Protein AF-A0A5E7YMI1-F1 (afdb_monomer_lite)

Secondary structure (DSSP, 8-state):
-----GGGTTHHHHHHHHHHHHHHHHHHHHHHHHHHHHHHHHHHHHHHHHHHHHHHHHHHHHHHHHHHHHHHHHHH-HHHHHHHHHHHHHHHHHHHHHHHHTT-S----

Sequence (109 aa):
MT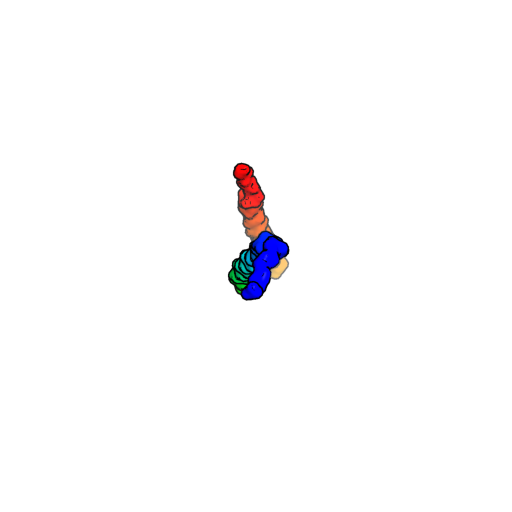GADPEGGVGELFQRLIEDGREVARSEIALQRARVLARVDRYRAAAIFFAVAGALALAALVALLVGLIMTMAPRIGPGWATTVTVGGAILVAGLFALIGRGRLEPREV

Structure (mmCIF, N/CA/C/O backbone):
data_AF-A0A5E7YMI1-F1
#
_entry.id   AF-A0A5E7YMI1-F1
#
loop_
_atom_site.group_PDB
_atom_site.id
_atom_site.type_symbol
_atom_site.label_atom_id
_atom_site.label_alt_id
_atom_site.label_comp_id
_atom_site.label_asym_id
_atom_site.label_entity_id
_atom_site.label_seq_id
_atom_site.pdbx_PDB_ins_code
_atom_site.Cartn_x
_atom_site.Cartn_y
_atom_site.Cartn_z
_atom_site.occupancy
_atom_site.B_iso_or_equiv
_atom_site.auth_seq_id
_atom_site.auth_comp_id
_atom_site.auth_asym_id
_atom_site.auth_atom_id
_atom_site.pdbx_PDB_model_num
ATOM 1 N N . MET A 1 1 ? -40.209 3.647 73.480 1.00 44.00 1 MET A N 1
ATOM 2 C CA . MET A 1 1 ? -38.793 3.265 73.302 1.00 44.00 1 MET A CA 1
ATOM 3 C C . MET A 1 1 ? -38.749 2.538 71.965 1.00 44.00 1 MET A C 1
ATOM 5 O O . MET A 1 1 ? -39.300 1.456 71.894 1.00 44.00 1 MET A O 1
ATOM 9 N N . THR A 1 2 ? -38.383 3.140 70.834 1.00 43.91 2 THR A N 1
ATOM 10 C CA . THR A 1 2 ? -37.317 4.123 70.564 1.00 43.91 2 THR A CA 1
ATOM 11 C C . THR A 1 2 ? -37.678 4.956 69.318 1.00 43.91 2 THR A C 1
ATOM 13 O O . THR A 1 2 ? -38.489 4.516 68.509 1.00 43.91 2 THR A O 1
ATOM 16 N N . GLY A 1 3 ? -37.158 6.185 69.248 1.00 42.78 3 GLY A N 1
ATOM 17 C CA . GLY A 1 3 ? -37.594 7.270 68.367 1.00 42.78 3 GLY A CA 1
ATOM 18 C C . GLY A 1 3 ? -37.379 7.043 66.871 1.00 42.78 3 GLY A C 1
ATOM 19 O O . GLY A 1 3 ? -36.383 6.467 66.445 1.00 42.78 3 GLY A O 1
ATOM 20 N N . ALA A 1 4 ? -38.339 7.531 66.089 1.00 53.56 4 ALA A N 1
ATOM 21 C CA . ALA A 1 4 ? -38.203 7.743 64.660 1.00 53.56 4 ALA A CA 1
ATOM 22 C C . ALA A 1 4 ? -37.639 9.155 64.464 1.00 53.56 4 ALA A C 1
ATOM 24 O O . ALA A 1 4 ? -38.381 10.128 64.588 1.00 53.56 4 ALA A O 1
ATOM 25 N N . ASP A 1 5 ? -36.332 9.254 64.224 1.00 52.78 5 ASP A N 1
ATOM 26 C CA . ASP A 1 5 ? -35.713 10.503 63.782 1.00 52.78 5 ASP A CA 1
ATOM 27 C C . ASP A 1 5 ? -36.167 10.807 62.341 1.00 52.78 5 ASP A C 1
ATOM 29 O O . ASP A 1 5 ? -35.885 10.017 61.434 1.00 52.78 5 ASP A O 1
ATOM 33 N N . PRO A 1 6 ? -36.861 11.934 62.083 1.00 53.75 6 PRO A N 1
ATOM 34 C CA . PRO A 1 6 ? -37.293 12.330 60.738 1.00 53.75 6 PRO A CA 1
ATOM 35 C C . PRO A 1 6 ? -36.135 12.796 59.839 1.00 53.75 6 PRO A C 1
ATOM 37 O O . PRO A 1 6 ? -36.329 13.043 58.649 1.00 53.75 6 PRO A O 1
ATOM 40 N N . GLU A 1 7 ? -34.930 12.925 60.392 1.00 52.78 7 GLU A N 1
ATOM 41 C CA . GLU A 1 7 ? -33.783 13.581 59.758 1.00 52.78 7 GLU A CA 1
ATOM 42 C C . GLU A 1 7 ? -32.949 12.642 58.860 1.00 52.78 7 GLU A C 1
ATOM 44 O O . GLU A 1 7 ? -32.087 13.105 58.117 1.00 52.78 7 GLU A O 1
ATOM 49 N N . GLY A 1 8 ? -33.257 11.337 58.832 1.00 56.47 8 GLY A N 1
ATOM 50 C CA . GLY A 1 8 ? -32.602 10.357 57.947 1.00 56.47 8 GLY A CA 1
ATOM 51 C C . GLY A 1 8 ? -33.327 10.057 56.622 1.00 56.47 8 GLY A C 1
ATOM 52 O O . GLY A 1 8 ? -32.750 9.454 55.726 1.00 56.47 8 GLY A O 1
ATOM 53 N N . GLY A 1 9 ? -34.591 10.460 56.453 1.00 70.69 9 GLY A N 1
ATOM 54 C CA . GLY A 1 9 ? -35.483 9.820 55.468 1.00 70.69 9 GLY A CA 1
ATOM 55 C C . GLY A 1 9 ? -35.328 10.242 54.002 1.00 70.69 9 GLY A C 1
ATOM 56 O O . GLY A 1 9 ? -35.508 9.420 53.112 1.00 70.69 9 GLY A O 1
ATOM 57 N N . VAL A 1 10 ? -35.012 11.508 53.717 1.00 78.94 10 VAL A N 1
ATOM 58 C CA . VAL A 1 10 ? -34.968 12.037 52.333 1.00 78.94 10 VAL A CA 1
ATOM 59 C C . VAL A 1 10 ? -33.533 12.196 51.838 1.00 78.94 10 VAL A C 1
ATOM 61 O O . VAL A 1 10 ? -33.241 11.889 50.683 1.00 78.94 10 VAL A O 1
ATOM 64 N N . GLY A 1 11 ? -32.627 12.616 52.726 1.00 83.25 11 GLY A N 1
ATOM 65 C CA . GLY A 1 11 ? -31.200 12.710 52.425 1.00 83.25 11 GLY A CA 1
ATOM 66 C C . GLY A 1 11 ? -30.605 11.353 52.058 1.00 83.25 11 GLY A C 1
ATOM 67 O O . GLY A 1 11 ? -29.906 11.252 51.055 1.00 83.25 11 GLY A O 1
ATOM 68 N N . GLU A 1 12 ? -30.959 10.293 52.790 1.00 85.81 12 GLU A N 1
ATOM 69 C CA . GLU A 1 12 ? -30.462 8.943 52.513 1.00 85.81 12 GLU A CA 1
ATOM 70 C C . GLU A 1 12 ? -31.013 8.373 51.197 1.00 85.81 12 GLU A C 1
ATOM 72 O O . GLU A 1 12 ? -30.277 7.745 50.437 1.00 85.81 12 GLU A O 1
ATOM 77 N N . LEU A 1 13 ? -32.280 8.645 50.863 1.00 86.62 13 LEU A N 1
ATOM 78 C CA . LEU A 1 13 ? -32.857 8.259 49.569 1.00 86.62 13 LEU A CA 1
ATOM 79 C C . LEU A 1 13 ? -32.178 8.986 48.408 1.00 86.62 13 LEU A C 1
ATOM 81 O O . LEU A 1 13 ? -31.898 8.372 47.381 1.00 86.62 13 LEU A O 1
ATOM 85 N N . PHE A 1 14 ? -31.879 10.274 48.576 1.00 85.69 14 PHE A N 1
ATOM 86 C CA . PHE A 1 14 ? -31.166 11.056 47.571 1.00 85.69 14 PHE A CA 1
ATOM 87 C C . PHE A 1 14 ? -29.727 10.561 47.392 1.00 85.69 14 PHE A C 1
ATOM 89 O O . PHE A 1 14 ? -29.243 10.434 46.268 1.00 85.69 14 PHE A O 1
ATOM 96 N N . GLN A 1 15 ? -29.065 10.213 48.495 1.00 87.56 15 GLN A N 1
ATOM 97 C CA . GLN A 1 15 ? -27.723 9.644 48.484 1.00 87.56 15 GLN A CA 1
ATOM 98 C C . GLN A 1 15 ? -27.701 8.287 47.766 1.00 87.56 15 GLN A C 1
ATOM 100 O O . GLN A 1 15 ? -26.857 8.081 46.898 1.00 87.56 15 GLN A O 1
ATOM 105 N N . ARG A 1 16 ? -28.683 7.414 48.031 1.00 85.44 16 ARG A N 1
ATOM 106 C CA . ARG A 1 16 ? -28.864 6.139 47.312 1.00 85.44 16 ARG A CA 1
ATOM 107 C C . ARG A 1 16 ? -29.149 6.339 45.824 1.00 85.44 16 ARG A C 1
ATOM 109 O O . ARG A 1 16 ? -28.554 5.651 45.008 1.00 85.44 16 ARG A O 1
ATOM 116 N N . LEU A 1 17 ? -29.976 7.319 45.454 1.00 85.94 17 LEU A N 1
ATOM 117 C CA . LEU A 1 17 ? -30.264 7.629 44.047 1.00 85.94 17 LEU A CA 1
ATOM 118 C C . LEU A 1 17 ? -29.008 8.078 43.280 1.00 85.94 17 LEU A C 1
ATOM 120 O O . LEU A 1 17 ? -28.823 7.722 42.117 1.00 8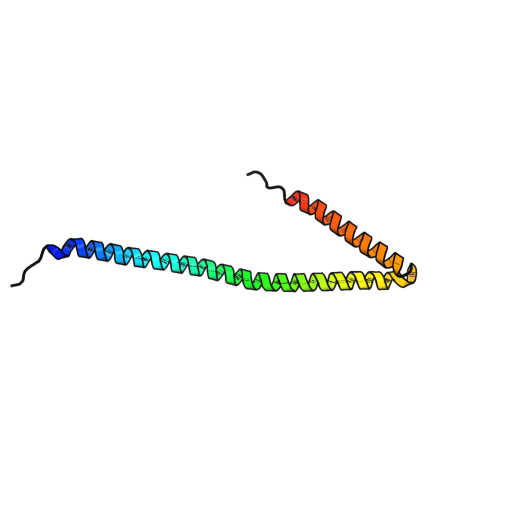5.94 17 LEU A O 1
ATOM 124 N N . ILE A 1 18 ? -28.145 8.868 43.928 1.00 88.00 18 ILE A N 1
ATOM 125 C CA . ILE A 1 18 ? -26.861 9.302 43.359 1.00 88.00 18 ILE A CA 1
ATOM 126 C C . ILE A 1 18 ? -25.897 8.119 43.229 1.00 88.00 18 ILE A C 1
ATOM 128 O O . ILE A 1 18 ? -25.205 8.008 42.214 1.00 88.00 18 ILE A O 1
ATOM 132 N N . GLU A 1 19 ? -25.839 7.254 44.242 1.00 88.12 19 GLU A N 1
ATOM 133 C CA . GLU A 1 19 ? -25.004 6.051 44.243 1.00 88.12 19 GLU A CA 1
ATOM 134 C C . GLU A 1 19 ? -25.425 5.100 43.108 1.00 88.12 19 GLU A C 1
ATOM 136 O O . GLU A 1 19 ? -24.595 4.739 42.271 1.00 88.12 19 GLU A O 1
ATOM 141 N N . ASP A 1 20 ? -26.724 4.813 42.989 1.00 85.12 20 ASP A N 1
ATOM 142 C CA . ASP A 1 20 ? -27.301 3.973 41.933 1.00 85.12 20 ASP A CA 1
ATOM 143 C C . ASP A 1 20 ? -27.111 4.600 40.542 1.00 85.12 20 ASP A C 1
ATOM 145 O O . ASP A 1 20 ? -26.731 3.921 39.586 1.00 85.12 20 ASP A O 1
ATOM 149 N N . GLY A 1 21 ? -27.296 5.919 40.410 1.00 84.94 21 GLY A N 1
ATOM 150 C CA . GLY A 1 21 ? -27.047 6.637 39.157 1.00 84.94 21 GLY A CA 1
ATOM 151 C C . GLY A 1 21 ? -25.582 6.560 38.713 1.00 84.94 21 GLY A C 1
ATOM 152 O O . GLY A 1 21 ? -25.290 6.384 37.526 1.00 84.94 21 GLY A O 1
ATOM 153 N N . ARG A 1 22 ? -24.639 6.631 39.662 1.00 86.25 22 ARG A N 1
ATOM 154 C CA . ARG A 1 22 ? -23.208 6.414 39.401 1.00 86.25 22 ARG A CA 1
ATOM 155 C C . ARG A 1 22 ? -22.904 4.971 39.019 1.00 86.25 22 ARG A C 1
ATOM 157 O O . ARG A 1 22 ? -22.071 4.755 38.138 1.00 86.25 22 ARG A O 1
ATOM 164 N N . GLU A 1 23 ? -23.546 4.001 39.658 1.00 86.94 23 GLU A N 1
ATOM 165 C CA . GLU A 1 23 ? -23.426 2.577 39.331 1.00 86.94 23 GLU A CA 1
ATOM 166 C C . GLU A 1 23 ? -23.817 2.320 37.865 1.00 86.94 23 GLU A C 1
ATOM 168 O O . GLU A 1 23 ? -23.034 1.763 37.087 1.00 86.94 23 GLU A O 1
ATOM 173 N N . VAL A 1 24 ? -24.980 2.834 37.452 1.00 83.50 24 VAL A N 1
ATOM 174 C CA . VAL A 1 24 ? -25.493 2.713 36.079 1.00 83.50 24 VAL A CA 1
ATOM 175 C C . VAL A 1 24 ? -24.560 3.403 35.084 1.00 83.50 24 VAL A C 1
ATOM 177 O O . VAL A 1 24 ? -24.153 2.785 34.099 1.00 83.50 24 VAL A O 1
ATOM 180 N N . ALA A 1 25 ? -24.128 4.634 35.367 1.00 85.19 25 ALA A N 1
ATOM 181 C CA . ALA A 1 25 ? -23.196 5.358 34.503 1.00 85.19 25 ALA A CA 1
ATOM 182 C C . ALA A 1 25 ? -21.861 4.609 34.324 1.00 85.19 25 ALA A C 1
ATOM 184 O O . ALA A 1 25 ? -21.337 4.512 33.211 1.00 85.19 25 ALA A O 1
ATOM 185 N N . ARG A 1 26 ? -21.316 4.018 35.399 1.00 88.44 26 ARG A N 1
ATOM 186 C CA . ARG A 1 26 ? -20.101 3.185 35.329 1.00 88.44 26 ARG A CA 1
ATOM 187 C C . ARG A 1 26 ? -20.304 1.962 34.434 1.00 88.44 26 ARG A C 1
ATOM 189 O O . ARG A 1 26 ? -19.406 1.629 33.657 1.00 88.44 26 ARG A O 1
ATOM 196 N N . SER A 1 27 ? -21.474 1.329 34.504 1.00 86.25 27 SER A N 1
ATOM 197 C CA . SER A 1 27 ? -21.804 0.153 33.693 1.00 86.25 27 SER A CA 1
ATOM 198 C C . SER A 1 27 ? -21.889 0.472 32.195 1.00 86.25 27 SER A C 1
ATOM 200 O O . SER A 1 27 ? -21.356 -0.273 31.371 1.00 86.25 27 SER A O 1
ATOM 202 N N . GLU A 1 28 ? -22.459 1.621 31.825 1.00 85.69 28 GLU A N 1
ATOM 203 C CA . GLU A 1 28 ? -22.535 2.050 30.428 1.00 85.69 28 GLU A CA 1
ATOM 204 C C . GLU A 1 28 ? -21.162 2.415 29.872 1.00 85.69 28 GLU A C 1
ATOM 206 O O . GLU A 1 28 ? -20.823 2.020 28.754 1.00 85.69 28 GLU A O 1
ATOM 211 N N . ILE A 1 29 ? -20.333 3.105 30.663 1.00 87.44 29 ILE A N 1
ATOM 212 C CA . ILE A 1 29 ? -18.949 3.409 30.282 1.00 87.44 29 ILE A CA 1
ATOM 213 C C . ILE A 1 29 ? -18.175 2.107 30.049 1.00 87.44 29 ILE A C 1
ATOM 215 O O . ILE A 1 29 ? -17.461 1.982 29.050 1.00 87.44 29 ILE A O 1
ATOM 219 N N . ALA A 1 30 ? -18.339 1.115 30.927 1.00 87.38 30 ALA A N 1
ATOM 220 C CA . ALA A 1 30 ? -17.715 -0.193 30.771 1.00 87.38 30 ALA A CA 1
ATOM 221 C C . ALA A 1 30 ? -18.216 -0.925 29.512 1.00 87.38 30 ALA A C 1
ATOM 223 O O . ALA A 1 30 ? -17.407 -1.466 28.755 1.00 87.38 30 ALA A O 1
ATOM 224 N N . LEU A 1 31 ? -19.523 -0.884 29.233 1.00 85.56 31 LEU A N 1
ATOM 225 C CA . LEU A 1 31 ? -20.128 -1.479 28.040 1.00 85.56 31 LEU A CA 1
ATOM 226 C C . LEU A 1 31 ? -19.615 -0.823 26.748 1.00 85.56 31 LEU A C 1
ATOM 228 O O . LEU A 1 31 ? -19.246 -1.517 25.799 1.00 85.56 31 LEU A O 1
ATOM 232 N N . GLN A 1 32 ? -19.563 0.510 26.701 1.00 86.56 32 GLN A N 1
ATOM 233 C CA . GLN A 1 32 ? -19.051 1.251 25.546 1.00 86.56 32 GLN A CA 1
ATOM 234 C C . GLN A 1 32 ? -17.567 0.973 25.333 1.00 86.56 32 GLN A C 1
ATOM 236 O O . GLN A 1 32 ? -17.144 0.679 24.213 1.00 86.56 32 GLN A O 1
ATOM 241 N N . ARG A 1 33 ? -16.778 0.962 26.412 1.00 85.06 33 ARG A N 1
ATOM 242 C CA . ARG A 1 33 ? -15.363 0.587 26.359 1.00 85.06 33 ARG A CA 1
ATOM 243 C C . ARG A 1 33 ? -15.183 -0.832 25.820 1.00 85.06 33 ARG A C 1
ATOM 245 O O . ARG A 1 33 ? -14.343 -1.037 24.947 1.00 85.06 33 ARG A O 1
ATOM 252 N N . ALA A 1 34 ? -15.993 -1.790 26.268 1.00 84.69 34 ALA A N 1
ATOM 253 C CA . ALA A 1 34 ? -15.962 -3.161 25.767 1.00 84.69 34 ALA A CA 1
ATOM 254 C C . ALA A 1 34 ? -16.329 -3.244 24.275 1.00 84.69 34 ALA A C 1
ATOM 256 O O . ALA A 1 34 ? -15.656 -3.944 23.521 1.00 84.69 34 ALA A O 1
ATOM 257 N N . ARG A 1 35 ? -17.337 -2.490 23.811 1.00 84.00 35 ARG A N 1
ATOM 258 C CA . ARG A 1 35 ? -17.705 -2.419 22.382 1.00 84.00 35 ARG A CA 1
ATOM 259 C C . ARG A 1 35 ? -16.586 -1.835 21.525 1.00 84.00 35 ARG A C 1
ATOM 261 O O . ARG A 1 35 ? -16.299 -2.380 20.458 1.00 84.00 35 ARG A O 1
ATOM 268 N N . VAL A 1 36 ? -15.947 -0.760 21.987 1.00 85.44 36 VAL A N 1
ATOM 269 C CA . VAL A 1 36 ? -14.803 -0.146 21.301 1.00 85.44 36 VAL A CA 1
ATOM 270 C C . VAL A 1 36 ? -13.644 -1.137 21.225 1.00 85.44 36 VAL A C 1
ATOM 272 O O . VAL A 1 36 ? -13.150 -1.396 20.131 1.00 85.44 36 VAL A O 1
ATOM 275 N N . LEU A 1 37 ? -13.259 -1.763 22.340 1.00 82.44 37 LEU A N 1
ATOM 276 C CA . LEU A 1 37 ? -12.165 -2.740 22.372 1.00 82.44 37 LEU A CA 1
ATOM 277 C C . LEU A 1 37 ? -12.451 -3.964 21.491 1.00 82.44 37 LEU A C 1
ATOM 279 O O . LEU A 1 37 ? -11.609 -4.340 20.681 1.00 82.44 37 LEU A O 1
ATOM 283 N N . ALA A 1 38 ? -13.658 -4.532 21.560 1.00 78.12 38 ALA A N 1
ATOM 284 C CA . ALA A 1 38 ? -14.060 -5.672 20.731 1.00 78.12 38 ALA A CA 1
ATOM 285 C C . ALA A 1 38 ? -14.107 -5.346 19.228 1.00 78.12 38 ALA A C 1
ATOM 287 O O . ALA A 1 38 ? -14.053 -6.245 18.380 1.00 78.12 38 ALA A O 1
ATOM 288 N N . ARG A 1 39 ? -14.258 -4.066 18.874 1.00 76.88 39 ARG A N 1
ATOM 289 C CA . ARG A 1 39 ? -14.178 -3.594 17.493 1.00 76.88 39 ARG A CA 1
ATOM 290 C C . ARG A 1 39 ? -12.725 -3.366 17.074 1.00 76.88 39 ARG A C 1
ATOM 292 O O . ARG A 1 39 ? -12.344 -3.829 16.003 1.00 76.88 39 ARG A O 1
ATOM 299 N N . VAL A 1 40 ? -11.910 -2.742 17.923 1.00 79.75 40 VAL A N 1
ATOM 300 C CA . VAL A 1 40 ? -10.469 -2.544 17.694 1.00 79.75 40 VAL A CA 1
ATOM 301 C C . VAL A 1 40 ? -9.748 -3.873 17.491 1.00 79.75 40 VAL A C 1
ATOM 303 O O . VAL A 1 40 ? -8.954 -3.986 16.564 1.00 79.75 40 VAL A O 1
ATOM 306 N N . ASP A 1 41 ? -10.053 -4.895 18.288 1.00 79.00 41 ASP A N 1
ATOM 307 C CA . ASP A 1 41 ? -9.357 -6.183 18.207 1.00 79.00 41 ASP A CA 1
ATOM 308 C C . ASP A 1 41 ? -9.616 -6.902 16.868 1.00 79.00 41 ASP A C 1
ATOM 310 O O . ASP A 1 41 ? -8.701 -7.421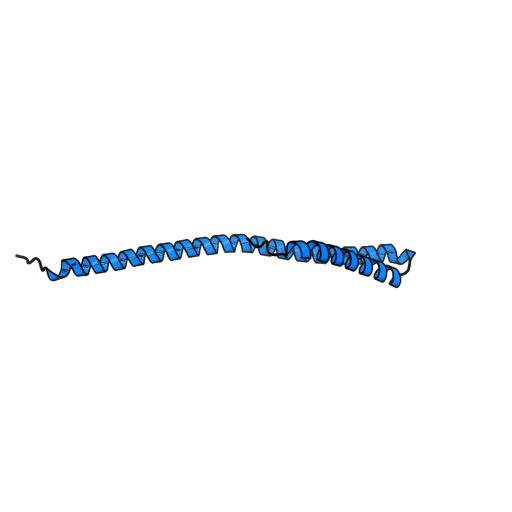 16.226 1.00 79.00 41 ASP A O 1
ATOM 314 N N . ARG A 1 42 ? -10.849 -6.797 16.352 1.00 75.75 42 ARG A N 1
ATOM 315 C CA . ARG A 1 42 ? -11.200 -7.273 15.003 1.00 75.75 42 ARG A CA 1
ATOM 316 C C . ARG A 1 42 ? -10.460 -6.514 13.902 1.00 75.75 42 ARG A C 1
ATOM 318 O O . ARG A 1 42 ? -9.985 -7.129 12.949 1.00 75.75 42 ARG A O 1
ATOM 325 N N . TYR A 1 43 ? -10.333 -5.193 14.032 1.00 82.88 43 TYR A N 1
ATOM 326 C CA . TYR A 1 43 ? -9.571 -4.389 13.074 1.00 82.88 43 TYR A CA 1
ATOM 327 C C . TYR A 1 43 ? -8.066 -4.626 13.169 1.00 82.88 43 TYR A C 1
ATOM 329 O O . TYR A 1 43 ? -7.389 -4.545 12.151 1.00 82.88 43 TYR A O 1
ATOM 337 N N . ARG A 1 44 ? -7.534 -4.956 14.349 1.00 84.44 44 ARG A N 1
ATOM 338 C CA . ARG A 1 44 ? -6.106 -5.213 14.553 1.00 84.44 44 ARG A CA 1
ATOM 339 C C . ARG A 1 44 ? -5.636 -6.429 13.764 1.00 84.44 44 ARG A C 1
ATOM 341 O O . ARG A 1 44 ? -4.641 -6.335 13.051 1.00 84.44 44 ARG A O 1
ATOM 348 N N . ALA A 1 45 ? -6.365 -7.541 13.852 1.00 83.69 45 ALA A N 1
ATOM 349 C CA . ALA A 1 45 ? -6.051 -8.731 13.066 1.00 83.69 45 ALA A CA 1
ATOM 350 C C . ALA A 1 45 ? -6.120 -8.428 11.560 1.00 83.69 45 ALA A C 1
ATOM 352 O O . ALA A 1 45 ? -5.164 -8.696 10.834 1.00 83.69 45 ALA A O 1
ATOM 353 N N . ALA A 1 46 ? -7.202 -7.786 11.105 1.00 84.44 46 ALA A N 1
ATOM 354 C CA . ALA A 1 46 ? -7.351 -7.386 9.708 1.00 84.44 46 ALA A CA 1
ATOM 355 C C . ALA A 1 46 ? -6.208 -6.466 9.243 1.00 84.44 46 ALA A C 1
ATOM 357 O O . ALA A 1 46 ? -5.636 -6.696 8.182 1.00 84.44 46 ALA A O 1
ATOM 358 N N . ALA A 1 47 ? -5.821 -5.472 10.045 1.00 91.38 47 ALA A N 1
ATOM 359 C CA . ALA A 1 47 ? -4.741 -4.542 9.730 1.00 91.38 47 ALA A CA 1
ATOM 360 C C . ALA A 1 47 ? -3.388 -5.250 9.569 1.00 91.38 47 ALA A C 1
ATOM 362 O O . ALA A 1 47 ? -2.652 -4.930 8.641 1.00 91.38 47 ALA A O 1
ATOM 363 N N . ILE A 1 48 ? -3.076 -6.237 10.418 1.00 91.94 48 ILE A N 1
ATOM 364 C CA . ILE A 1 48 ? -1.849 -7.038 10.286 1.00 91.94 48 ILE A CA 1
ATOM 365 C C . ILE A 1 48 ? -1.878 -7.842 8.983 1.00 91.94 48 ILE A C 1
ATOM 367 O O . ILE A 1 48 ? -0.910 -7.803 8.227 1.00 91.94 48 ILE A O 1
ATOM 371 N N . PHE A 1 49 ? -2.988 -8.522 8.678 1.00 91.50 49 PHE A N 1
ATOM 372 C CA . PHE A 1 49 ? -3.118 -9.263 7.421 1.00 91.50 49 PHE A CA 1
ATOM 373 C C . PHE A 1 49 ? -2.996 -8.349 6.198 1.00 91.50 49 PHE A C 1
ATOM 375 O O . PHE A 1 49 ? -2.280 -8.695 5.264 1.00 91.50 49 PHE A O 1
ATOM 382 N N . PHE A 1 50 ? -3.621 -7.168 6.210 1.00 93.69 50 PHE A N 1
ATOM 383 C CA . PHE A 1 50 ? -3.481 -6.182 5.136 1.00 93.69 50 PHE A CA 1
ATOM 384 C C . PHE A 1 50 ? -2.055 -5.641 5.017 1.00 93.69 50 PHE A C 1
ATOM 386 O O . PHE A 1 50 ? -1.570 -5.471 3.901 1.00 93.69 50 PHE A O 1
ATOM 393 N N . ALA A 1 51 ? -1.362 -5.410 6.133 1.00 96.00 51 ALA A N 1
ATOM 394 C CA . ALA A 1 51 ? 0.031 -4.979 6.119 1.00 96.00 51 ALA A CA 1
ATOM 395 C C . ALA A 1 51 ? 0.943 -6.049 5.500 1.00 96.00 51 ALA A C 1
ATOM 397 O O . ALA A 1 51 ? 1.741 -5.743 4.616 1.00 96.00 51 ALA A O 1
ATOM 398 N N . VAL A 1 52 ? 0.786 -7.313 5.908 1.00 97.25 52 VAL A N 1
ATOM 399 C CA . VAL A 1 52 ? 1.548 -8.442 5.353 1.00 97.25 52 VAL A CA 1
ATOM 400 C C . VAL A 1 52 ? 1.216 -8.649 3.876 1.00 97.25 52 VAL A C 1
ATOM 402 O O . VAL A 1 52 ? 2.125 -8.777 3.060 1.00 97.25 52 VAL A O 1
ATOM 405 N N . ALA A 1 53 ? -0.065 -8.631 3.506 1.00 96.38 53 ALA A N 1
ATOM 406 C CA . ALA A 1 53 ? -0.494 -8.751 2.117 1.00 96.38 53 ALA A CA 1
ATOM 407 C C . ALA A 1 53 ? 0.056 -7.607 1.253 1.00 96.38 53 ALA A C 1
ATOM 409 O O . ALA A 1 53 ? 0.546 -7.858 0.157 1.00 96.38 53 ALA A O 1
ATOM 410 N N . GLY A 1 54 ? 0.040 -6.369 1.755 1.00 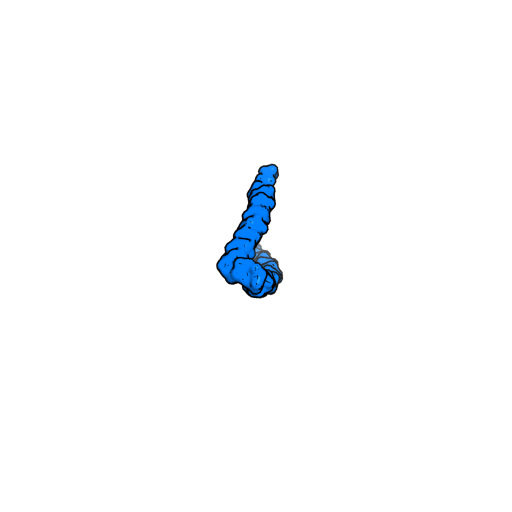96.94 54 GLY A N 1
ATOM 411 C CA . GLY A 1 54 ? 0.624 -5.211 1.080 1.00 96.94 54 GLY A CA 1
ATOM 412 C C . GLY A 1 54 ? 2.136 -5.341 0.892 1.00 96.94 54 GLY A C 1
ATOM 413 O O . GLY A 1 54 ? 2.640 -5.100 -0.203 1.00 96.94 54 GLY A O 1
ATOM 414 N N . ALA A 1 55 ? 2.856 -5.791 1.923 1.00 98.06 55 ALA A N 1
ATOM 415 C CA . ALA A 1 55 ? 4.293 -6.043 1.838 1.00 98.06 55 ALA A CA 1
ATOM 416 C C . ALA A 1 55 ? 4.626 -7.149 0.821 1.00 98.06 55 ALA A C 1
ATOM 418 O O . ALA A 1 55 ? 5.526 -6.979 -0.002 1.00 98.06 55 ALA A O 1
ATOM 419 N N . LEU A 1 56 ? 3.874 -8.255 0.828 1.00 98.06 56 LEU A N 1
ATOM 420 C CA . LEU A 1 56 ? 4.030 -9.343 -0.140 1.00 98.06 56 LEU A CA 1
ATOM 421 C C . LEU A 1 56 ? 3.686 -8.899 -1.564 1.00 98.06 56 LEU A C 1
ATOM 423 O O . LEU A 1 56 ? 4.413 -9.237 -2.493 1.00 98.06 56 LEU A O 1
ATOM 427 N N . ALA A 1 57 ? 2.621 -8.117 -1.744 1.00 97.31 57 ALA A N 1
ATOM 428 C CA . ALA A 1 57 ? 2.249 -7.562 -3.040 1.00 97.31 57 ALA A CA 1
ATOM 429 C C . ALA A 1 57 ? 3.346 -6.638 -3.589 1.00 97.31 57 ALA A C 1
ATOM 431 O O . ALA A 1 57 ? 3.689 -6.733 -4.766 1.00 97.31 57 ALA A O 1
ATOM 432 N N . LEU A 1 58 ? 3.945 -5.797 -2.739 1.00 96.50 58 LEU A N 1
ATOM 433 C CA . LEU A 1 58 ? 5.072 -4.948 -3.123 1.00 96.50 58 LEU A CA 1
ATOM 434 C C . LEU A 1 58 ? 6.299 -5.783 -3.517 1.00 96.50 58 LEU A C 1
ATOM 436 O O . LEU A 1 58 ? 6.895 -5.536 -4.563 1.00 96.50 58 LEU A O 1
ATOM 440 N N . ALA A 1 59 ? 6.656 -6.791 -2.718 1.00 98.00 59 ALA A N 1
ATOM 441 C CA . ALA A 1 59 ? 7.775 -7.682 -3.018 1.00 98.00 59 ALA A CA 1
ATOM 442 C C . ALA A 1 59 ? 7.564 -8.442 -4.339 1.00 98.00 59 ALA A C 1
ATOM 444 O O . ALA A 1 59 ? 8.466 -8.495 -5.177 1.00 98.00 59 ALA A O 1
ATOM 445 N N . ALA A 1 60 ? 6.359 -8.973 -4.558 1.00 98.06 60 ALA A N 1
ATOM 446 C CA . ALA A 1 60 ? 5.983 -9.650 -5.794 1.00 98.06 60 ALA A CA 1
ATOM 447 C C . ALA A 1 60 ? 6.020 -8.703 -7.000 1.00 98.06 60 ALA A C 1
ATOM 449 O O . ALA A 1 60 ? 6.522 -9.087 -8.053 1.00 98.06 60 ALA A O 1
ATOM 450 N N . LEU A 1 61 ? 5.549 -7.460 -6.849 1.00 97.31 61 LEU A N 1
ATOM 451 C CA . LEU A 1 61 ? 5.612 -6.449 -7.903 1.00 97.31 61 LEU A CA 1
ATOM 452 C C . LEU A 1 61 ? 7.062 -6.149 -8.299 1.00 97.31 61 LEU A C 1
ATOM 454 O O . LEU A 1 61 ? 7.382 -6.165 -9.484 1.00 97.31 61 LEU A O 1
ATOM 458 N N . VAL A 1 62 ? 7.952 -5.930 -7.327 1.00 97.06 62 VAL A N 1
ATOM 459 C CA . VAL A 1 62 ? 9.383 -5.706 -7.598 1.00 97.06 62 VAL A CA 1
ATOM 460 C C . VAL A 1 62 ? 9.997 -6.915 -8.306 1.00 97.06 62 VAL A C 1
ATOM 462 O O . VAL A 1 62 ? 10.653 -6.749 -9.334 1.00 97.06 62 VAL A O 1
ATOM 465 N N . ALA A 1 63 ? 9.746 -8.132 -7.813 1.00 98.12 63 ALA A N 1
ATOM 466 C CA . ALA A 1 63 ? 10.243 -9.358 -8.435 1.00 98.12 63 ALA A CA 1
ATOM 467 C C . ALA A 1 63 ? 9.726 -9.532 -9.875 1.00 98.12 63 ALA A C 1
ATOM 469 O O . ALA A 1 63 ? 10.492 -9.909 -10.762 1.00 98.12 63 ALA A O 1
ATOM 470 N N . LEU A 1 64 ? 8.455 -9.205 -10.129 1.00 97.12 64 LEU A N 1
ATOM 471 C CA . LEU A 1 64 ? 7.848 -9.249 -11.458 1.00 97.12 64 LEU A CA 1
ATOM 472 C C . LEU A 1 64 ? 8.508 -8.249 -12.415 1.00 97.12 64 LEU A C 1
ATOM 474 O O . LEU A 1 64 ? 8.822 -8.612 -13.547 1.00 97.12 64 LEU A O 1
ATOM 478 N N . LEU A 1 65 ? 8.760 -7.014 -11.967 1.00 96.69 65 LEU A N 1
ATOM 479 C CA . LEU A 1 65 ? 9.448 -6.000 -12.772 1.00 96.69 65 LEU A CA 1
ATOM 480 C C . LEU A 1 65 ? 10.877 -6.436 -13.114 1.00 96.69 65 LEU A C 1
ATOM 482 O O . LEU A 1 65 ? 11.282 -6.355 -14.273 1.00 96.69 65 LEU A O 1
ATOM 486 N N . VAL A 1 66 ? 11.624 -6.961 -12.137 1.00 96.44 66 VAL A N 1
ATOM 487 C CA . VAL A 1 66 ? 12.977 -7.497 -12.363 1.00 96.44 66 VAL A CA 1
ATOM 488 C C . VAL A 1 66 ? 12.944 -8.676 -13.338 1.00 96.44 66 VAL A C 1
ATOM 490 O O . VAL A 1 66 ? 13.736 -8.716 -14.279 1.00 96.44 66 VAL A O 1
ATOM 493 N N . GLY A 1 67 ? 12.003 -9.607 -13.167 1.00 96.56 67 GLY A N 1
ATOM 494 C CA . GLY A 1 67 ? 11.812 -10.738 -14.076 1.00 96.56 67 GLY A CA 1
ATOM 495 C C . GLY A 1 67 ? 11.479 -10.300 -15.504 1.00 96.56 67 GLY A C 1
ATOM 496 O O . GLY A 1 67 ? 12.008 -10.867 -16.464 1.00 96.56 67 GLY A O 1
ATOM 497 N N . LEU A 1 68 ? 10.667 -9.250 -15.666 1.00 95.75 68 LEU A N 1
ATOM 498 C CA . LEU A 1 68 ? 10.335 -8.692 -16.976 1.00 95.75 68 LEU A CA 1
ATOM 499 C C . LEU A 1 68 ? 11.563 -8.071 -17.652 1.00 95.75 68 LEU A C 1
ATOM 501 O O . LEU A 1 68 ? 11.816 -8.342 -18.828 1.00 95.75 68 LEU A O 1
ATOM 505 N N . ILE A 1 69 ? 12.368 -7.317 -16.896 1.00 96.50 69 ILE A N 1
ATOM 506 C CA . ILE A 1 69 ? 13.633 -6.754 -17.384 1.00 96.50 69 ILE A CA 1
ATOM 507 C C . ILE A 1 69 ? 14.578 -7.879 -17.810 1.00 96.50 69 ILE A C 1
ATOM 509 O O . ILE A 1 69 ? 15.099 -7.831 -18.919 1.00 96.50 69 ILE A O 1
ATOM 513 N N . MET A 1 70 ? 14.756 -8.917 -16.988 1.00 96.38 70 MET A N 1
ATOM 514 C CA . MET A 1 70 ? 15.605 -10.074 -17.309 1.00 96.38 70 MET A CA 1
ATOM 515 C C . MET A 1 70 ? 15.122 -10.831 -18.552 1.00 96.38 70 MET A C 1
ATOM 517 O O . MET A 1 70 ? 15.935 -11.295 -19.344 1.00 96.38 70 MET A O 1
ATOM 521 N N . THR A 1 71 ? 13.808 -10.917 -18.763 1.00 96.19 71 THR A N 1
ATOM 522 C CA . THR A 1 71 ? 13.221 -11.577 -19.940 1.00 96.19 71 THR A CA 1
ATOM 523 C C . THR A 1 71 ? 13.404 -10.751 -21.219 1.00 96.19 71 THR A C 1
ATOM 525 O O . THR A 1 71 ? 13.560 -11.308 -22.307 1.00 96.19 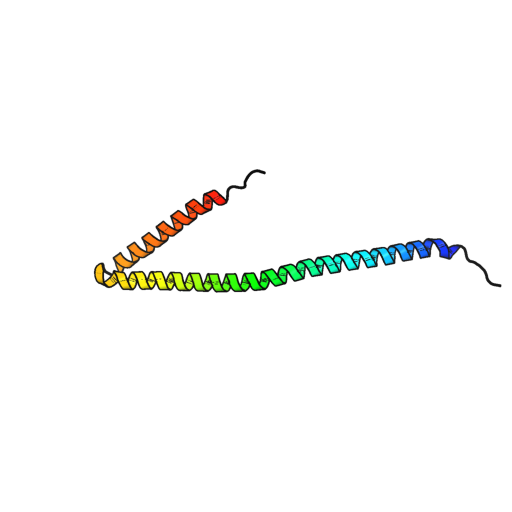71 THR A O 1
ATOM 528 N N . MET A 1 72 ? 13.390 -9.419 -21.112 1.00 89.19 72 MET A N 1
ATOM 529 C CA . MET A 1 72 ? 13.535 -8.501 -22.250 1.00 89.19 72 MET A CA 1
ATOM 530 C C . MET A 1 72 ? 14.987 -8.138 -22.569 1.00 89.19 72 MET A C 1
ATOM 532 O O . MET A 1 72 ? 15.315 -7.902 -23.734 1.00 89.19 72 MET A O 1
ATOM 536 N N . ALA A 1 73 ? 15.867 -8.127 -21.569 1.00 94.38 73 ALA A N 1
ATOM 537 C CA . ALA A 1 73 ? 17.264 -7.728 -21.712 1.00 94.38 73 ALA A CA 1
ATOM 538 C C . ALA A 1 73 ? 18.015 -8.475 -22.836 1.00 94.38 73 ALA A C 1
ATOM 540 O O . ALA A 1 73 ? 18.728 -7.799 -23.577 1.00 94.38 73 ALA A O 1
ATOM 541 N N . PRO A 1 74 ? 17.828 -9.794 -23.065 1.00 93.81 74 PRO A N 1
ATOM 542 C CA . PRO A 1 74 ? 18.506 -10.503 -24.152 1.00 93.81 74 PRO A CA 1
ATOM 543 C C . PRO A 1 74 ? 18.104 -10.047 -25.561 1.00 93.81 74 PRO A C 1
ATOM 545 O O . PRO A 1 74 ? 18.837 -10.307 -26.507 1.00 93.81 74 PRO A O 1
ATOM 548 N N . ARG A 1 75 ? 16.941 -9.400 -25.727 1.00 94.56 75 ARG A N 1
ATOM 549 C CA . ARG A 1 75 ? 16.405 -9.022 -27.047 1.00 94.56 75 ARG A CA 1
ATOM 550 C C . ARG A 1 75 ? 16.751 -7.593 -27.450 1.00 94.56 75 ARG A C 1
ATOM 552 O O . ARG A 1 75 ? 17.025 -7.345 -28.616 1.00 94.56 75 ARG A O 1
ATOM 559 N N . ILE A 1 76 ? 16.699 -6.661 -26.500 1.00 94.00 76 ILE A N 1
ATOM 560 C CA . ILE A 1 76 ? 16.812 -5.212 -26.765 1.00 94.00 76 ILE A CA 1
ATOM 561 C C . ILE A 1 76 ? 17.908 -4.525 -25.940 1.00 94.00 76 ILE A C 1
ATOM 563 O O . ILE A 1 76 ? 18.113 -3.318 -26.048 1.00 94.00 76 ILE A O 1
ATOM 567 N N . GLY A 1 77 ? 18.630 -5.290 -25.121 1.00 93.00 77 GLY A N 1
ATOM 568 C CA . GLY A 1 77 ? 19.657 -4.791 -24.215 1.00 93.00 77 GLY A CA 1
ATOM 569 C C . GLY A 1 77 ? 19.096 -4.332 -22.857 1.00 93.00 77 GLY A C 1
ATOM 570 O O . GLY A 1 77 ? 17.929 -3.938 -22.759 1.00 93.00 77 GLY A O 1
ATOM 571 N N . PRO A 1 78 ? 19.912 -4.346 -21.782 1.00 91.00 78 PRO A N 1
ATOM 572 C CA . PRO A 1 78 ? 19.439 -4.070 -20.419 1.00 91.00 78 PRO A CA 1
ATOM 573 C C . PRO A 1 78 ? 18.892 -2.650 -20.212 1.00 91.00 78 PRO A C 1
ATOM 575 O O . PRO A 1 78 ? 17.914 -2.459 -19.486 1.00 91.00 78 PRO A O 1
ATOM 578 N N . GLY A 1 79 ? 19.503 -1.653 -20.866 1.00 93.50 79 GLY A N 1
ATOM 579 C CA . GLY A 1 79 ? 19.091 -0.249 -20.758 1.00 93.50 79 GLY A CA 1
ATOM 580 C C . GLY A 1 79 ? 17.671 -0.030 -21.281 1.00 93.50 79 GLY A C 1
ATOM 581 O O . GLY A 1 79 ? 16.798 0.417 -20.541 1.00 93.50 79 GLY A O 1
ATOM 582 N N . TRP A 1 80 ? 17.411 -0.448 -22.522 1.00 94.00 80 TRP A N 1
ATOM 583 C CA . TRP A 1 80 ? 16.088 -0.336 -23.141 1.00 94.00 80 TRP A CA 1
ATOM 584 C C . TRP A 1 80 ? 15.034 -1.197 -22.446 1.00 94.00 80 TRP A C 1
ATOM 586 O O . TRP A 1 80 ? 13.907 -0.741 -22.260 1.00 94.00 80 TRP A O 1
ATOM 596 N N . ALA A 1 81 ? 15.397 -2.400 -21.989 1.00 94.00 81 ALA A N 1
ATOM 597 C CA . ALA A 1 81 ? 14.494 -3.246 -21.210 1.00 94.00 81 ALA A CA 1
ATOM 598 C C . ALA A 1 81 ? 14.019 -2.555 -19.921 1.00 94.00 81 ALA A C 1
ATOM 600 O O . ALA A 1 81 ? 12.833 -2.617 -19.585 1.00 94.00 81 ALA A O 1
ATOM 601 N N . THR A 1 82 ? 14.920 -1.849 -19.233 1.00 94.62 82 THR A N 1
ATOM 602 C CA . THR A 1 82 ? 14.587 -1.094 -18.019 1.00 94.62 82 THR A CA 1
ATOM 603 C C . THR A 1 82 ? 13.683 0.092 -18.341 1.00 94.62 82 THR A C 1
ATOM 605 O O . THR A 1 82 ? 12.643 0.250 -17.705 1.00 94.62 82 THR A O 1
ATOM 608 N N . THR A 1 83 ? 14.017 0.887 -19.362 1.00 95.88 83 THR A N 1
ATOM 609 C CA . THR A 1 83 ? 13.213 2.055 -19.759 1.00 95.88 83 THR A CA 1
ATOM 610 C C . THR A 1 83 ? 11.791 1.667 -20.152 1.00 95.88 83 THR A C 1
ATOM 612 O O . THR A 1 83 ? 10.841 2.293 -19.685 1.00 95.88 83 THR A O 1
ATOM 615 N N . VAL A 1 84 ? 11.621 0.619 -20.964 1.00 95.94 84 VAL A N 1
ATOM 616 C CA . VAL A 1 84 ? 10.294 0.152 -21.396 1.00 95.94 84 VAL A CA 1
ATOM 617 C C . VAL A 1 84 ? 9.489 -0.384 -20.213 1.00 95.94 84 VAL A C 1
ATOM 619 O O . VAL A 1 84 ? 8.314 -0.053 -20.070 1.00 95.94 84 VAL A O 1
ATOM 622 N N . THR A 1 85 ? 10.118 -1.168 -19.334 1.00 95.94 85 THR A N 1
ATOM 623 C CA . THR A 1 85 ? 9.438 -1.760 -18.172 1.00 95.94 85 THR A CA 1
ATOM 624 C C . THR A 1 85 ? 8.990 -0.693 -17.176 1.00 95.94 85 THR A C 1
ATOM 626 O O . THR A 1 85 ? 7.827 -0.668 -16.773 1.00 95.94 85 THR A O 1
ATOM 629 N N . VAL A 1 86 ? 9.890 0.221 -16.805 1.00 96.06 86 VAL A N 1
ATOM 630 C CA . VAL A 1 86 ? 9.589 1.307 -15.862 1.00 96.06 86 VAL A CA 1
ATOM 631 C C . VAL A 1 86 ? 8.588 2.287 -16.471 1.00 96.06 86 VAL A C 1
ATOM 633 O O . VAL A 1 86 ? 7.621 2.657 -15.810 1.00 96.06 86 VAL A O 1
ATOM 636 N N . GLY A 1 87 ? 8.767 2.657 -17.743 1.00 96.62 87 GLY A N 1
ATOM 637 C CA . GLY A 1 87 ? 7.825 3.511 -18.465 1.00 96.62 87 GLY A CA 1
ATOM 638 C C . GLY A 1 87 ? 6.422 2.904 -18.514 1.00 96.62 87 GLY A C 1
ATOM 639 O O . GLY A 1 87 ? 5.450 3.576 -18.180 1.00 96.62 87 GLY A O 1
ATOM 640 N N . GLY A 1 88 ? 6.313 1.610 -18.830 1.00 96.44 88 GLY A N 1
ATOM 641 C CA . GLY A 1 88 ? 5.046 0.879 -18.805 1.00 96.44 88 GLY A CA 1
ATOM 642 C C . GLY A 1 88 ? 4.397 0.850 -17.419 1.00 96.44 88 GLY A C 1
ATOM 643 O O . GLY A 1 88 ? 3.206 1.129 -17.294 1.00 96.44 88 GLY A O 1
ATOM 644 N N . ALA A 1 89 ? 5.173 0.586 -16.363 1.00 96.44 89 ALA A N 1
ATOM 645 C CA . ALA A 1 89 ? 4.668 0.587 -14.991 1.00 96.44 89 ALA A CA 1
ATOM 646 C C . ALA A 1 89 ? 4.133 1.967 -14.565 1.00 96.44 89 ALA A C 1
ATOM 648 O O . ALA A 1 89 ? 3.060 2.050 -13.966 1.00 96.44 89 ALA A O 1
ATOM 649 N N . ILE A 1 90 ? 4.834 3.051 -14.919 1.00 96.75 90 ILE A N 1
ATOM 650 C CA . ILE A 1 90 ? 4.395 4.428 -14.644 1.00 96.75 90 ILE A CA 1
ATOM 651 C C . ILE A 1 90 ? 3.105 4.755 -15.399 1.00 96.75 90 ILE A C 1
ATOM 653 O O . ILE A 1 90 ? 2.201 5.348 -14.814 1.00 96.75 90 ILE A O 1
ATOM 657 N N . LEU A 1 91 ? 2.982 4.349 -16.666 1.00 97.38 91 LEU A N 1
ATOM 658 C CA . LEU A 1 91 ? 1.759 4.562 -17.445 1.00 97.38 91 LEU A CA 1
ATOM 659 C C . LEU A 1 91 ? 0.552 3.868 -16.804 1.00 97.38 91 LEU A C 1
ATOM 661 O O . LEU A 1 91 ? -0.503 4.483 -16.644 1.00 97.38 91 LEU A O 1
ATOM 665 N N . VAL A 1 92 ? 0.716 2.612 -16.379 1.00 96.00 92 VAL A N 1
ATOM 666 C CA . VAL A 1 92 ? -0.337 1.858 -15.681 1.00 96.00 92 VAL A CA 1
ATOM 667 C C . VAL A 1 92 ? -0.689 2.513 -14.342 1.00 96.00 92 VAL A C 1
ATOM 669 O O . VAL A 1 92 ? -1.869 2.691 -14.037 1.00 96.00 92 VAL A O 1
ATOM 672 N N . ALA A 1 93 ? 0.311 2.925 -13.557 1.00 94.00 93 ALA A N 1
ATOM 673 C CA . ALA A 1 93 ? 0.091 3.631 -12.296 1.00 94.00 93 ALA A CA 1
ATOM 674 C C . ALA A 1 93 ? -0.650 4.963 -12.503 1.00 94.00 93 ALA A C 1
ATOM 676 O O . ALA A 1 93 ? -1.592 5.267 -11.772 1.00 94.00 93 ALA A O 1
ATOM 677 N N . GLY A 1 94 ? -0.277 5.729 -13.532 1.00 95.00 94 GLY A N 1
ATOM 678 C CA . GLY A 1 94 ? -0.948 6.968 -13.918 1.00 95.00 94 GLY A CA 1
ATOM 679 C C . GLY A 1 94 ? -2.410 6.743 -14.305 1.00 95.00 94 GLY A C 1
ATOM 680 O O . GLY A 1 94 ? -3.281 7.478 -13.845 1.00 95.00 94 GLY A O 1
ATOM 681 N N . LEU A 1 95 ? -2.705 5.689 -15.072 1.00 95.50 95 LEU A N 1
ATOM 682 C CA . LEU A 1 95 ? -4.079 5.328 -15.430 1.00 95.50 95 LEU A CA 1
ATOM 683 C C . LEU A 1 95 ? -4.921 5.006 -14.188 1.00 95.50 95 LEU A C 1
ATOM 685 O O . LEU A 1 95 ? -6.027 5.529 -14.038 1.00 95.50 95 LEU A O 1
ATOM 689 N N . PHE A 1 96 ? -4.392 4.197 -13.267 1.00 93.88 96 PHE A N 1
ATOM 690 C CA . PHE A 1 96 ? -5.083 3.912 -12.009 1.00 93.88 96 PHE A CA 1
ATOM 691 C C . PHE A 1 96 ? -5.278 5.164 -11.153 1.00 93.88 96 PHE A C 1
ATOM 693 O O . PHE A 1 96 ? -6.348 5.325 -10.566 1.00 93.88 96 PHE A O 1
ATOM 700 N N . ALA A 1 97 ? -4.298 6.069 -11.110 1.00 92.31 97 ALA A N 1
ATOM 701 C CA . ALA A 1 97 ? -4.422 7.335 -10.396 1.00 92.31 97 ALA A CA 1
ATOM 702 C C . ALA A 1 97 ? -5.537 8.217 -10.985 1.00 92.31 97 ALA A C 1
ATOM 704 O O . ALA A 1 97 ? -6.334 8.774 -10.231 1.00 92.31 97 ALA A O 1
ATOM 705 N N . LEU A 1 98 ? -5.650 8.298 -12.316 1.00 93.56 98 LEU A N 1
ATOM 706 C CA . LEU A 1 98 ? -6.717 9.042 -12.994 1.00 93.56 98 LEU A CA 1
ATOM 707 C C . LEU A 1 98 ? -8.103 8.453 -12.702 1.00 93.56 98 LEU A C 1
ATOM 709 O O . LEU A 1 98 ? -9.014 9.188 -12.325 1.00 93.56 98 LEU A O 1
ATOM 713 N N . ILE A 1 99 ? -8.251 7.129 -12.805 1.00 92.81 99 ILE A N 1
ATOM 714 C CA . ILE A 1 99 ? -9.510 6.433 -12.491 1.00 92.81 99 ILE A CA 1
ATOM 715 C C . ILE A 1 99 ? -9.872 6.605 -11.009 1.00 92.81 99 ILE A C 1
ATOM 717 O O . ILE A 1 99 ? -11.037 6.806 -10.664 1.00 92.81 99 ILE A O 1
ATOM 721 N N . GLY A 1 100 ? -8.880 6.525 -10.121 1.00 88.50 100 GLY A N 1
ATOM 722 C CA . GLY A 1 100 ? -9.064 6.689 -8.683 1.00 88.50 100 GLY A CA 1
ATOM 723 C C . GLY A 1 100 ? -9.489 8.104 -8.302 1.00 88.50 100 GLY A C 1
ATOM 724 O O . GLY A 1 100 ? -10.343 8.266 -7.433 1.00 88.50 100 GLY A O 1
ATOM 725 N N . ARG A 1 101 ? -8.960 9.123 -8.988 1.00 89.38 101 ARG A N 1
ATOM 726 C CA . ARG A 1 101 ? -9.269 10.532 -8.712 1.00 89.38 101 ARG A CA 1
ATOM 727 C C . ARG A 1 101 ? -10.761 10.844 -8.851 1.00 89.38 101 ARG A C 1
ATOM 729 O O . ARG A 1 101 ? -11.296 11.548 -8.004 1.00 89.38 101 ARG A O 1
ATOM 736 N N . GLY A 1 102 ? -11.442 10.251 -9.833 1.00 80.94 102 GLY A N 1
ATOM 737 C CA . GLY A 1 102 ? -12.893 10.405 -10.014 1.00 80.94 102 GLY A CA 1
ATOM 738 C C . GLY A 1 102 ? -13.752 9.741 -8.928 1.00 80.94 102 GLY A C 1
ATOM 739 O O . GLY A 1 102 ? -14.956 9.956 -8.885 1.00 80.94 102 GLY A O 1
ATOM 740 N N . ARG A 1 103 ? -13.166 8.929 -8.037 1.00 78.06 103 ARG A N 1
ATOM 741 C CA . ARG A 1 103 ? -13.877 8.319 -6.897 1.00 78.06 103 ARG A CA 1
ATOM 742 C C . ARG A 1 103 ? -13.694 9.071 -5.582 1.00 78.06 103 ARG A C 1
ATOM 744 O O . ARG A 1 103 ? -14.316 8.696 -4.594 1.00 78.06 103 ARG A O 1
ATOM 751 N N . LEU A 1 104 ? -12.833 10.087 -5.565 1.00 74.81 104 LEU A N 1
ATOM 752 C CA . LEU A 1 104 ? -12.557 10.910 -4.388 1.00 74.81 104 LEU A CA 1
ATOM 753 C C . LEU A 1 104 ? -13.426 12.169 -4.328 1.00 74.81 104 LEU A C 1
ATOM 755 O O . LEU A 1 104 ? -13.304 12.921 -3.366 1.00 74.81 104 LEU A O 1
ATOM 759 N N . GLU A 1 105 ? -14.292 12.404 -5.317 1.00 74.38 105 GLU A N 1
ATOM 760 C CA . GLU A 1 105 ? -15.282 13.476 -5.239 1.00 74.38 105 GLU A CA 1
ATOM 761 C C . GLU A 1 105 ? -16.286 13.144 -4.127 1.00 74.38 105 GLU A C 1
ATOM 763 O O . GLU A 1 105 ? -16.969 12.113 -4.201 1.00 74.38 105 GLU A O 1
ATOM 768 N N . PRO A 1 106 ? -16.366 13.972 -3.066 1.00 63.75 106 PRO A N 1
ATOM 769 C CA . PRO A 1 106 ? -17.424 13.850 -2.085 1.00 63.75 106 PRO A CA 1
ATOM 770 C C . PRO A 1 106 ? -18.738 13.983 -2.843 1.00 63.75 106 PRO A C 1
ATOM 772 O O . PRO A 1 106 ? -18.987 15.003 -3.482 1.00 63.75 106 PRO A O 1
ATOM 775 N N . ARG A 1 107 ? -19.577 12.945 -2.807 1.00 63.47 107 ARG A N 1
ATOM 776 C CA . ARG A 1 107 ? -20.981 13.131 -3.160 1.00 63.47 107 ARG A CA 1
ATOM 777 C C . ARG A 1 107 ? -21.511 14.145 -2.159 1.00 63.47 107 ARG A C 1
ATOM 779 O O . ARG A 1 107 ? -21.592 13.815 -0.978 1.00 63.47 107 ARG A O 1
ATOM 786 N N . GLU A 1 108 ? -21.764 15.367 -2.614 1.00 60.72 108 GLU A N 1
ATOM 787 C CA . GLU A 1 108 ? -22.561 16.327 -1.860 1.00 60.72 108 GLU A CA 1
ATOM 788 C C . GLU A 1 108 ? -23.900 15.629 -1.582 1.00 60.72 108 GLU A C 1
ATOM 790 O O . GLU A 1 108 ? -24.641 15.289 -2.508 1.00 60.72 108 GLU A O 1
ATOM 795 N N . VAL A 1 109 ? -24.099 15.266 -0.313 1.00 56.69 109 VAL A N 1
ATOM 796 C CA . VAL A 1 109 ? -25.356 14.741 0.231 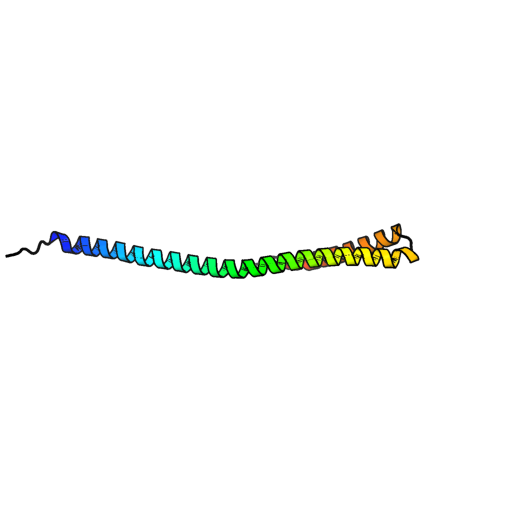1.00 56.69 109 VAL A CA 1
ATOM 797 C C . VAL A 1 109 ? -26.142 15.920 0.766 1.00 56.69 109 VAL A C 1
ATOM 799 O O . VAL A 1 109 ? -25.519 16.732 1.487 1.00 56.69 109 VAL A O 1
#

pLDDT: mean 86.0, std 13.19, range [42.78, 98.12]

Foldseek 3Di:
DDDDDPVCDVVVVVVVVVVVVVVVVVVVVVVVVVVVVVVVVVVVVVVVVVVVVVVVVVVVVVVVLVVQLVVCCVPPHNVVSNCVSVVVVVVVVVVVVVVVVVVPPPPPD

Radius of gyration: 33.17 Å; chains: 1; bounding box: 58×28×100 Å